Protein AF-A0A918FNN2-F1 (afdb_monomer_lite)

pLDDT: mean 87.1, std 14.5, range [42.66, 97.19]

Foldseek 3Di:
DPQDWAKKWKAWDPVFPADIDIFTCPPVVVRFVVVLVRRLVRVQVVCVVVVRNQLSPWTKDADRRQQKIWTKDDDVVVRDIDTDTIMGIDGDDDDDPPPPDDD

Radius of gyration: 15.9 Å; chains: 1; bounding box: 36×32×59 Å

Structure (mmCIF, N/CA/C/O backbone):
data_AF-A0A918FNN2-F1
#
_entry.id   AF-A0A918FNN2-F1
#
loop_
_atom_site.group_PDB
_atom_site.id
_atom_site.type_symbol
_atom_site.label_atom_id
_atom_site.label_alt_id
_atom_site.label_comp_id
_atom_site.label_asym_id
_atom_site.label_entity_id
_atom_site.label_seq_id
_atom_site.pdbx_PDB_ins_code
_atom_site.Cartn_x
_atom_site.Cartn_y
_atom_site.Cartn_z
_atom_site.occupancy
_atom_site.B_iso_or_equiv
_atom_site.auth_seq_id
_atom_site.auth_comp_id
_atom_site.auth_asym_id
_atom_site.auth_atom_id
_atom_site.pdbx_PDB_model_num
ATOM 1 N N . MET A 1 1 ? -18.353 -14.579 9.737 1.00 45.41 1 MET A N 1
ATOM 2 C CA . MET A 1 1 ? -17.416 -13.472 10.021 1.00 45.41 1 MET A CA 1
ATOM 3 C C . MET A 1 1 ? -17.733 -12.317 9.092 1.00 45.41 1 MET A C 1
ATOM 5 O O . MET A 1 1 ? -17.527 -12.429 7.883 1.00 45.41 1 MET A O 1
ATOM 9 N N . THR A 1 2 ? -18.345 -11.282 9.660 1.00 46.72 2 THR A N 1
ATOM 10 C CA . THR A 1 2 ? -18.631 -9.979 9.044 1.00 46.72 2 THR A CA 1
ATOM 11 C C . THR A 1 2 ? -17.304 -9.313 8.665 1.00 46.72 2 THR A C 1
ATOM 13 O O . THR A 1 2 ? -16.359 -9.441 9.446 1.00 46.72 2 THR A O 1
ATOM 16 N N . PRO A 1 3 ? -17.179 -8.658 7.496 1.00 53.53 3 PRO A N 1
ATOM 17 C CA . PRO A 1 3 ? -15.987 -7.867 7.200 1.00 53.53 3 PRO A CA 1
ATOM 18 C C . PRO A 1 3 ? -15.802 -6.827 8.309 1.00 53.53 3 PRO A C 1
ATOM 20 O O . PRO A 1 3 ? -16.744 -6.104 8.630 1.00 53.53 3 PRO A O 1
ATOM 23 N N . GLN A 1 4 ? -14.623 -6.800 8.937 1.00 66.94 4 GLN A N 1
ATOM 24 C CA . GLN A 1 4 ? -14.292 -5.725 9.864 1.00 66.94 4 GLN A CA 1
ATOM 25 C C . GLN A 1 4 ? -14.120 -4.456 9.028 1.00 66.94 4 GLN A C 1
ATOM 27 O O . GLN A 1 4 ? -13.241 -4.384 8.178 1.00 66.94 4 GLN A O 1
ATOM 32 N N . THR A 1 5 ? -15.018 -3.494 9.203 1.00 79.06 5 THR A N 1
ATOM 33 C CA . THR A 1 5 ? -14.898 -2.145 8.644 1.00 79.06 5 THR A CA 1
ATOM 34 C C . THR A 1 5 ? -14.414 -1.220 9.750 1.00 79.06 5 THR A C 1
ATOM 36 O O . THR A 1 5 ? -14.872 -1.334 10.888 1.00 79.06 5 THR A O 1
ATOM 39 N N . GLY A 1 6 ? -13.503 -0.307 9.434 1.00 89.50 6 GLY A N 1
ATOM 40 C CA . GLY A 1 6 ? -12.975 0.647 10.401 1.00 89.50 6 GLY A CA 1
ATOM 41 C C . GLY A 1 6 ? -11.673 1.277 9.937 1.00 89.50 6 GLY A C 1
ATOM 42 O O . GLY A 1 6 ? -11.223 1.056 8.813 1.00 89.50 6 GLY A O 1
ATOM 43 N N . THR A 1 7 ? -11.060 2.051 10.822 1.00 94.19 7 THR A N 1
ATOM 44 C CA . THR A 1 7 ? -9.803 2.740 10.547 1.00 94.19 7 THR A CA 1
ATOM 45 C C . THR A 1 7 ? -8.614 1.852 10.894 1.00 94.19 7 THR A C 1
ATOM 47 O O . THR A 1 7 ? -8.565 1.258 11.968 1.00 94.19 7 THR A O 1
ATOM 50 N N . TYR A 1 8 ? -7.630 1.783 10.001 1.00 95.56 8 TYR A N 1
ATOM 51 C CA . TYR A 1 8 ? -6.419 0.984 10.176 1.00 95.56 8 TYR A CA 1
ATOM 52 C C . TYR A 1 8 ? -5.181 1.835 9.930 1.00 95.56 8 TYR A C 1
ATOM 54 O O . TYR A 1 8 ? -5.117 2.604 8.971 1.00 95.56 8 TYR A O 1
ATOM 62 N N . ARG A 1 9 ? -4.173 1.661 10.783 1.00 96.06 9 ARG A N 1
ATOM 63 C CA . ARG A 1 9 ? -2.806 2.107 10.528 1.00 96.06 9 ARG A CA 1
ATOM 64 C C . ARG A 1 9 ? -2.105 1.054 9.679 1.00 96.06 9 ARG A C 1
ATOM 66 O O . ARG A 1 9 ? -2.093 -0.124 10.032 1.00 96.06 9 ARG A O 1
ATOM 73 N N . ILE A 1 10 ? -1.509 1.496 8.584 1.00 97.12 10 ILE A N 1
ATOM 74 C CA . ILE A 1 10 ? -0.817 0.664 7.609 1.00 97.12 10 ILE A CA 1
ATOM 75 C C . ILE A 1 10 ? 0.671 0.940 7.722 1.00 97.12 10 ILE A C 1
ATOM 77 O O . ILE A 1 10 ? 1.115 2.075 7.553 1.00 97.12 10 ILE A O 1
ATOM 81 N N . GLU A 1 11 ? 1.433 -0.105 8.005 1.00 97.00 11 GLU A N 1
ATOM 82 C CA . GLU A 1 11 ? 2.879 -0.044 8.177 1.00 97.00 11 GLU A CA 1
ATOM 83 C C . GLU A 1 11 ? 3.538 -0.889 7.094 1.00 97.00 11 GLU A C 1
ATOM 85 O O . GLU A 1 11 ? 3.348 -2.104 7.037 1.00 97.00 11 GLU A O 1
ATOM 90 N N . PHE A 1 12 ? 4.290 -0.239 6.210 1.00 95.81 12 PHE A N 1
ATOM 91 C CA . PHE A 1 12 ? 4.966 -0.894 5.095 1.00 95.81 12 PHE A CA 1
ATOM 92 C C . PHE A 1 12 ? 6.265 -1.554 5.567 1.00 95.81 12 PHE A C 1
ATOM 94 O O . PHE A 1 12 ? 6.867 -1.137 6.556 1.00 95.81 12 PHE A O 1
ATOM 101 N N . GLY A 1 13 ? 6.669 -2.629 4.888 1.00 84.69 13 GLY A N 1
ATOM 102 C CA . GLY A 1 13 ? 7.747 -3.505 5.337 1.00 84.69 13 GLY A CA 1
ATOM 103 C C . GLY A 1 13 ? 9.061 -2.766 5.628 1.00 84.69 13 GLY A C 1
ATOM 104 O O . GLY A 1 13 ? 9.348 -1.743 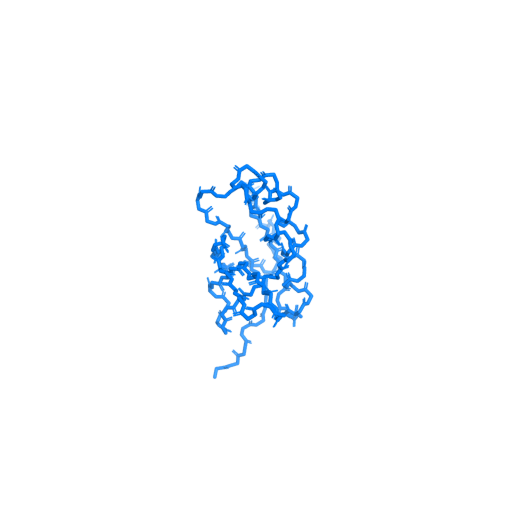5.010 1.00 84.69 13 GLY A O 1
ATOM 105 N N . PRO A 1 14 ? 9.913 -3.319 6.509 1.00 80.94 14 PRO A N 1
ATOM 106 C CA . PRO A 1 14 ? 11.035 -2.599 7.125 1.00 80.94 14 PRO A CA 1
ATOM 107 C C . PRO A 1 14 ? 12.118 -2.127 6.142 1.00 80.94 14 PRO A C 1
ATOM 109 O O . PRO A 1 14 ? 12.939 -1.288 6.493 1.00 80.94 14 PRO A O 1
ATOM 112 N N . ALA A 1 15 ? 12.137 -2.671 4.923 1.00 84.00 15 ALA A N 1
ATOM 113 C CA . ALA A 1 15 ? 13.083 -2.307 3.871 1.00 84.00 15 ALA A CA 1
ATOM 114 C C . ALA A 1 15 ? 12.563 -1.213 2.915 1.00 84.00 15 ALA A C 1
ATOM 116 O O . ALA A 1 15 ? 13.288 -0.816 2.002 1.00 84.00 15 ALA A O 1
ATOM 117 N N . TRP A 1 16 ? 11.317 -0.752 3.075 1.00 86.50 16 TRP A N 1
ATOM 118 C CA . TRP A 1 16 ? 10.671 0.191 2.160 1.00 86.50 16 TRP A CA 1
ATOM 119 C C . TRP A 1 16 ? 10.599 1.596 2.773 1.00 86.50 16 TRP A C 1
ATOM 121 O O . TRP A 1 16 ? 10.286 1.727 3.954 1.00 86.50 16 TRP A O 1
ATOM 131 N N . PRO A 1 17 ? 10.833 2.665 1.992 1.00 88.38 17 PRO A N 1
ATOM 132 C CA . PRO A 1 17 ? 10.917 4.035 2.510 1.00 88.38 17 PRO A CA 1
ATOM 133 C C . PRO A 1 17 ? 9.546 4.697 2.742 1.00 88.38 17 PRO A C 1
ATOM 135 O O . PRO A 1 17 ? 9.458 5.920 2.810 1.00 88.38 17 PRO A O 1
ATOM 138 N N . VAL A 1 18 ? 8.461 3.923 2.801 1.00 94.25 18 VAL A N 1
ATOM 139 C CA . VAL A 1 18 ? 7.096 4.460 2.806 1.00 94.25 18 VAL A CA 1
ATOM 140 C C . VAL A 1 18 ? 6.666 4.794 4.238 1.00 94.25 18 VAL A C 1
ATOM 142 O O . VAL A 1 18 ? 6.628 3.891 5.079 1.00 94.25 18 VAL A O 1
ATOM 145 N N . PRO A 1 19 ? 6.289 6.048 4.539 1.00 94.88 19 PRO A N 1
ATOM 146 C CA . PRO A 1 19 ? 5.743 6.398 5.844 1.00 94.88 19 PRO A CA 1
ATOM 147 C C . PRO A 1 19 ? 4.417 5.671 6.111 1.00 94.88 19 PRO A C 1
ATOM 149 O O . PRO A 1 19 ? 3.626 5.502 5.177 1.00 94.88 19 PRO A O 1
ATOM 152 N N . PRO A 1 20 ? 4.119 5.290 7.366 1.00 96.44 20 PRO A N 1
ATOM 153 C CA . PRO A 1 20 ? 2.813 4.748 7.716 1.00 96.44 20 PRO A CA 1
ATOM 154 C C . PRO A 1 20 ? 1.671 5.710 7.369 1.00 96.44 20 PRO A C 1
ATOM 156 O O . PRO A 1 20 ? 1.826 6.927 7.476 1.00 96.44 20 PRO A O 1
ATOM 159 N N . ILE A 1 21 ? 0.511 5.163 7.010 1.00 96.94 21 ILE A N 1
ATOM 160 C CA . ILE A 1 21 ? -0.721 5.924 6.751 1.00 96.94 21 ILE A CA 1
ATOM 161 C C . ILE A 1 21 ? -1.883 5.318 7.532 1.00 96.94 21 ILE A C 1
ATOM 163 O O . ILE A 1 21 ? -1.930 4.111 7.751 1.00 96.94 21 ILE A O 1
ATOM 167 N N . THR A 1 22 ? -2.829 6.156 7.941 1.00 96.38 22 THR A N 1
ATOM 168 C CA . THR A 1 22 ? -4.087 5.724 8.551 1.00 96.38 22 THR A CA 1
ATOM 169 C C . THR A 1 22 ? -5.218 5.874 7.536 1.00 96.38 22 THR A C 1
ATOM 171 O O . THR A 1 22 ? -5.386 6.955 6.975 1.00 96.38 22 THR A O 1
ATOM 174 N N . VAL A 1 23 ? -5.979 4.805 7.287 1.00 95.06 23 VAL A N 1
ATOM 175 C CA . VAL A 1 23 ? -7.033 4.759 6.256 1.00 95.06 23 VAL A CA 1
ATOM 176 C C . VAL A 1 23 ? -8.296 4.101 6.808 1.00 95.06 23 VAL A C 1
ATOM 178 O O . VAL A 1 23 ? -8.213 3.125 7.552 1.00 95.06 23 VAL A O 1
ATOM 181 N N . ASP A 1 24 ? -9.459 4.637 6.444 1.00 94.00 24 ASP A N 1
ATOM 182 C CA . ASP A 1 24 ? -10.768 4.035 6.714 1.00 94.00 24 ASP A CA 1
ATOM 183 C C . ASP A 1 24 ? -11.109 2.994 5.635 1.00 94.00 24 ASP A C 1
ATOM 185 O O . ASP A 1 24 ? -11.145 3.310 4.447 1.00 94.00 24 ASP A O 1
ATOM 189 N N . PHE A 1 25 ? -11.361 1.754 6.056 1.00 93.12 25 PHE A N 1
ATOM 190 C CA . PHE A 1 25 ? -11.718 0.619 5.201 1.00 93.12 25 PHE A CA 1
ATOM 191 C C . PHE A 1 25 ? -13.233 0.387 5.073 1.00 93.12 25 PHE A C 1
ATOM 193 O O . PHE A 1 25 ? -13.657 -0.684 4.634 1.00 93.12 25 PHE A O 1
ATOM 200 N N . THR A 1 26 ? -14.066 1.369 5.428 1.00 92.00 26 THR A N 1
ATOM 201 C CA . THR A 1 26 ? -15.518 1.322 5.180 1.00 92.00 26 THR A CA 1
ATOM 202 C C . THR A 1 26 ? -15.832 1.178 3.684 1.00 92.00 26 THR A C 1
ATOM 204 O O . THR A 1 26 ? -16.677 0.362 3.316 1.00 92.00 26 THR A O 1
ATOM 207 N N . ASP A 1 27 ? -15.093 1.878 2.813 1.00 92.25 27 ASP A N 1
ATOM 208 C CA . ASP A 1 27 ? -15.002 1.571 1.380 1.00 92.25 27 ASP A CA 1
ATOM 209 C C . ASP A 1 27 ? -13.611 1.014 1.073 1.00 92.25 27 ASP A C 1
ATOM 211 O O . ASP A 1 27 ? -12.622 1.739 0.961 1.00 92.25 27 ASP A O 1
ATOM 215 N N . ARG A 1 28 ? -13.541 -0.306 0.901 1.00 91.88 28 ARG A N 1
ATOM 216 C CA . ARG A 1 28 ? -12.284 -1.011 0.647 1.00 91.88 28 ARG A CA 1
ATOM 217 C C . ARG A 1 28 ? -11.618 -0.606 -0.667 1.00 91.88 28 ARG A C 1
ATOM 219 O O . ARG A 1 28 ? -10.397 -0.529 -0.728 1.00 91.88 28 ARG A O 1
ATOM 226 N N . THR A 1 29 ? -12.400 -0.336 -1.711 1.00 92.75 29 THR A N 1
ATOM 227 C CA . THR A 1 29 ? -11.837 0.037 -3.017 1.00 92.75 29 THR A CA 1
ATOM 228 C C . THR A 1 29 ? -11.231 1.432 -2.947 1.00 92.75 29 THR A C 1
ATOM 230 O O . THR A 1 29 ? -10.147 1.673 -3.483 1.00 92.75 29 THR A O 1
ATOM 233 N N . GLN A 1 30 ? -11.915 2.357 -2.273 1.00 94.44 30 GLN A N 1
ATOM 234 C CA . GLN A 1 30 ? -11.379 3.687 -2.018 1.00 94.44 30 GLN A CA 1
ATOM 235 C C . GLN A 1 30 ? -10.135 3.622 -1.125 1.00 94.44 30 GLN A C 1
ATOM 237 O O . GLN A 1 30 ? -9.133 4.260 -1.451 1.00 94.44 30 GLN A O 1
ATOM 242 N N . ALA A 1 31 ? -10.163 2.807 -0.067 1.00 95.62 31 ALA A N 1
ATOM 243 C CA . ALA A 1 31 ? -9.028 2.595 0.822 1.00 95.62 31 ALA A CA 1
ATOM 244 C C . ALA A 1 31 ? -7.795 2.100 0.054 1.00 95.62 31 ALA A C 1
ATOM 246 O O . ALA A 1 31 ? -6.757 2.758 0.083 1.00 95.62 31 ALA A O 1
ATOM 247 N N . ASP A 1 32 ? -7.913 1.017 -0.720 1.00 95.62 32 ASP A N 1
ATOM 248 C CA . ASP A 1 32 ? -6.797 0.450 -1.490 1.00 95.62 32 ASP A CA 1
ATOM 249 C C . ASP A 1 32 ? -6.194 1.479 -2.475 1.00 95.62 32 ASP A C 1
ATOM 251 O O . ASP A 1 32 ? -4.969 1.577 -2.633 1.00 95.62 32 ASP A O 1
ATOM 255 N N . ARG A 1 33 ? -7.035 2.326 -3.091 1.00 95.62 33 ARG A N 1
ATOM 256 C CA . ARG A 1 33 ? -6.584 3.440 -3.948 1.00 95.62 33 ARG A CA 1
ATOM 257 C C . ARG A 1 33 ? -5.838 4.517 -3.165 1.00 95.62 33 ARG A C 1
ATOM 259 O O . ARG A 1 33 ? -4.805 4.986 -3.639 1.00 95.62 33 ARG A O 1
ATOM 266 N N . MET A 1 34 ? -6.326 4.900 -1.985 1.00 97.19 34 MET A N 1
ATOM 267 C CA . MET A 1 34 ? -5.659 5.880 -1.119 1.00 97.19 34 MET A CA 1
ATOM 268 C C . MET A 1 34 ? -4.282 5.387 -0.674 1.00 97.19 34 MET A C 1
ATOM 270 O O . MET A 1 34 ? -3.309 6.137 -0.748 1.00 97.19 34 MET A O 1
ATOM 274 N N . VAL A 1 35 ? -4.179 4.115 -0.282 1.00 97.19 35 VAL A N 1
ATOM 275 C CA . VAL A 1 35 ? -2.902 3.487 0.087 1.00 97.19 35 VAL A CA 1
ATOM 276 C C . VAL A 1 35 ? -1.926 3.509 -1.082 1.00 97.19 35 VAL A C 1
ATOM 278 O O . VAL A 1 35 ? -0.760 3.866 -0.912 1.00 97.19 35 VAL A O 1
ATOM 281 N N . THR A 1 36 ? -2.409 3.178 -2.280 1.00 96.75 36 THR A N 1
ATOM 282 C CA . THR A 1 36 ? -1.590 3.189 -3.496 1.00 96.75 36 THR A CA 1
ATOM 283 C C . THR A 1 36 ? -1.090 4.595 -3.819 1.00 96.75 36 THR A C 1
ATOM 285 O O . THR A 1 36 ? 0.111 4.794 -3.998 1.00 96.75 36 THR A O 1
ATOM 288 N N . ALA A 1 37 ? -1.980 5.590 -3.824 1.00 96.31 37 ALA A N 1
ATOM 289 C CA . ALA A 1 37 ? -1.621 6.982 -4.084 1.00 96.31 37 ALA A CA 1
ATOM 290 C C . ALA A 1 37 ? -0.600 7.527 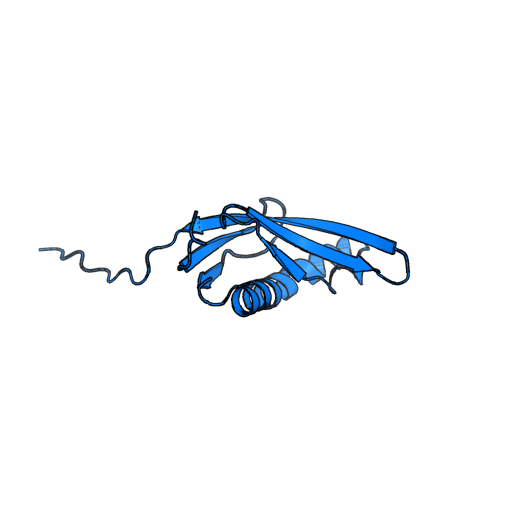-3.071 1.00 96.31 37 ALA A C 1
ATOM 292 O O . ALA A 1 37 ? 0.305 8.266 -3.453 1.00 96.31 37 ALA A O 1
ATOM 293 N N . HIS A 1 38 ? -0.716 7.128 -1.801 1.00 96.56 38 HIS A N 1
ATOM 294 C CA . HIS A 1 38 ? 0.229 7.494 -0.746 1.00 96.56 38 HIS A CA 1
ATOM 295 C C . HIS A 1 38 ? 1.599 6.839 -0.927 1.00 96.56 38 HIS A C 1
ATOM 297 O O . HIS A 1 38 ? 2.621 7.508 -0.817 1.00 96.56 38 HIS A O 1
ATOM 303 N N . ALA A 1 39 ? 1.644 5.535 -1.199 1.00 95.50 39 ALA A N 1
ATOM 304 C CA . ALA A 1 39 ? 2.901 4.794 -1.218 1.00 95.50 39 ALA A CA 1
ATOM 305 C C . ALA A 1 39 ? 3.725 5.027 -2.492 1.00 95.50 39 ALA A C 1
ATOM 307 O O . ALA A 1 39 ? 4.958 5.035 -2.441 1.00 95.50 39 ALA A O 1
ATOM 308 N N . MET A 1 40 ? 3.068 5.215 -3.640 1.00 94.25 40 MET A N 1
ATOM 309 C CA . MET A 1 40 ? 3.746 5.226 -4.936 1.00 94.25 40 MET A CA 1
ATOM 310 C C . MET A 1 40 ? 4.823 6.308 -5.120 1.00 94.25 40 MET A C 1
ATOM 312 O O . MET A 1 40 ? 5.861 5.978 -5.700 1.00 94.25 40 MET A O 1
ATOM 316 N N . PRO A 1 41 ? 4.671 7.551 -4.624 1.00 93.31 41 PRO A N 1
ATOM 317 C CA . PRO A 1 41 ? 5.740 8.548 -4.679 1.00 93.31 41 PRO A CA 1
ATOM 318 C C . PRO A 1 41 ? 7.047 8.083 -4.020 1.00 93.31 41 PRO A C 1
ATOM 320 O O . PRO A 1 41 ? 8.123 8.383 -4.525 1.00 93.31 41 PRO A O 1
ATOM 323 N N . TYR A 1 42 ? 6.961 7.306 -2.936 1.00 93.50 42 TYR A N 1
ATOM 324 C CA . TYR A 1 42 ? 8.123 6.772 -2.215 1.00 93.50 42 TYR A CA 1
ATOM 325 C C . TYR A 1 42 ? 8.680 5.505 -2.870 1.00 93.50 42 TYR A C 1
ATOM 327 O O . TYR A 1 42 ? 9.892 5.298 -2.928 1.00 93.50 42 TYR A O 1
ATOM 335 N N . LEU A 1 43 ? 7.792 4.634 -3.360 1.00 92.62 43 LEU A N 1
ATOM 336 C CA . LEU A 1 43 ? 8.185 3.362 -3.962 1.00 92.62 43 LEU A CA 1
ATOM 337 C C . LEU A 1 43 ? 8.799 3.536 -5.348 1.00 92.62 43 LEU A C 1
ATOM 339 O O . LEU A 1 43 ? 9.692 2.769 -5.693 1.00 92.62 43 LEU A O 1
ATOM 343 N N . ARG A 1 44 ? 8.370 4.535 -6.129 1.00 91.94 44 ARG A N 1
ATOM 344 C CA . ARG A 1 44 ? 8.826 4.729 -7.513 1.00 91.94 44 ARG A CA 1
ATOM 345 C C . ARG A 1 44 ? 10.345 4.826 -7.618 1.00 91.94 44 ARG A C 1
ATOM 347 O O . ARG A 1 44 ? 10.940 4.039 -8.344 1.00 91.94 44 ARG A O 1
ATOM 354 N N . THR A 1 45 ? 10.969 5.707 -6.837 1.00 88.75 45 THR A N 1
ATOM 355 C CA . THR A 1 45 ? 12.433 5.848 -6.822 1.00 88.75 45 THR A CA 1
ATOM 356 C C . THR A 1 45 ? 13.108 4.526 -6.468 1.00 88.75 45 THR A C 1
ATOM 358 O O . THR A 1 45 ? 14.059 4.116 -7.129 1.00 88.75 45 THR A O 1
ATOM 361 N N . LYS A 1 46 ? 12.575 3.794 -5.481 1.00 89.88 46 LYS A N 1
ATOM 362 C CA . LYS A 1 46 ? 13.160 2.511 -5.087 1.00 89.88 46 LYS A CA 1
ATOM 363 C C . LYS A 1 46 ? 13.023 1.438 -6.170 1.00 89.88 46 LYS A C 1
ATOM 365 O O . LYS A 1 46 ? 13.929 0.634 -6.359 1.00 89.88 46 LYS A O 1
ATOM 370 N N . LEU A 1 47 ? 11.895 1.408 -6.871 1.00 92.00 47 LEU A N 1
ATOM 371 C CA . LEU A 1 47 ? 11.646 0.481 -7.974 1.00 92.00 47 LEU A CA 1
ATOM 372 C C . LEU A 1 47 ? 12.537 0.788 -9.184 1.00 92.00 47 LEU A C 1
ATOM 374 O O . LEU A 1 47 ? 13.047 -0.139 -9.811 1.00 92.00 47 LEU A O 1
ATOM 378 N N . GLU A 1 48 ? 12.782 2.066 -9.472 1.00 92.69 48 GLU A N 1
ATOM 379 C CA . GLU A 1 48 ? 13.731 2.506 -10.501 1.00 92.69 48 GLU A CA 1
ATOM 380 C C . GLU A 1 48 ? 15.167 2.075 -10.166 1.00 92.69 48 GLU A C 1
ATOM 382 O O . GLU A 1 48 ? 15.828 1.474 -11.012 1.00 92.69 48 GLU A O 1
ATOM 387 N N . GLU A 1 49 ? 15.624 2.273 -8.923 1.00 91.50 49 GLU A N 1
ATOM 388 C CA . GLU A 1 49 ? 16.935 1.789 -8.448 1.00 91.50 49 GLU A CA 1
ATOM 389 C C . GLU A 1 49 ? 17.100 0.271 -8.607 1.00 91.50 49 GLU A C 1
ATOM 391 O O . GLU A 1 49 ? 18.191 -0.220 -8.895 1.00 91.50 49 GLU A O 1
ATOM 396 N N . LEU A 1 50 ? 16.016 -0.485 -8.413 1.00 89.94 50 LEU A N 1
ATOM 397 C CA . LEU A 1 50 ? 15.995 -1.941 -8.563 1.00 89.94 50 LEU A CA 1
ATOM 398 C C . LEU A 1 50 ? 15.849 -2.396 -10.027 1.00 89.94 50 LEU A C 1
ATOM 400 O O . LEU A 1 50 ? 15.805 -3.602 -10.287 1.00 89.94 50 LEU A O 1
ATOM 404 N N . GLY A 1 51 ? 15.758 -1.466 -10.984 1.00 93.12 51 GLY A N 1
ATOM 405 C CA . GLY A 1 51 ? 15.546 -1.768 -12.399 1.00 93.12 51 GLY A CA 1
ATOM 406 C C . GLY A 1 51 ? 14.202 -2.452 -12.662 1.00 93.12 51 GLY A C 1
ATOM 407 O O . GLY A 1 51 ? 14.136 -3.376 -13.474 1.00 93.12 51 GLY A O 1
ATOM 408 N N . ARG A 1 52 ? 13.160 -2.062 -11.917 1.00 91.81 52 ARG A N 1
ATOM 409 C CA . ARG A 1 52 ? 11.776 -2.558 -12.029 1.00 91.81 52 ARG A CA 1
ATOM 410 C C . ARG A 1 52 ? 10.750 -1.411 -12.103 1.00 91.81 52 ARG A C 1
ATOM 412 O O . ARG A 1 52 ? 9.781 -1.422 -11.339 1.00 91.81 52 ARG A O 1
ATOM 419 N N . PRO A 1 53 ? 10.940 -0.389 -12.960 1.00 91.25 53 PRO A N 1
ATOM 420 C CA . PRO A 1 53 ? 10.016 0.746 -13.046 1.00 91.25 53 PRO A CA 1
ATOM 421 C C . PRO A 1 53 ? 8.585 0.332 -13.427 1.00 91.25 53 PRO A C 1
ATOM 423 O O . PRO A 1 53 ? 7.631 1.009 -13.056 1.00 91.25 53 PRO A O 1
ATOM 426 N N . GLU A 1 54 ? 8.414 -0.796 -14.119 1.00 87.62 54 GLU A N 1
ATOM 427 C CA . GLU A 1 54 ? 7.116 -1.343 -14.513 1.00 87.62 54 GLU A CA 1
ATOM 428 C C . GLU A 1 54 ? 6.222 -1.695 -13.317 1.00 87.62 54 GLU A C 1
ATOM 430 O O . GLU A 1 54 ? 5.001 -1.592 -13.416 1.00 87.62 54 GLU A O 1
ATOM 435 N N . PHE A 1 55 ? 6.804 -2.020 -12.157 1.00 89.81 55 PHE A N 1
ATOM 436 C CA . PHE A 1 55 ? 6.039 -2.305 -10.939 1.00 89.81 55 PHE A CA 1
ATOM 437 C C . PHE A 1 55 ? 5.361 -1.060 -10.357 1.00 89.81 55 PHE A C 1
ATOM 439 O O . PHE A 1 55 ? 4.575 -1.181 -9.421 1.00 89.81 55 PHE A O 1
ATOM 446 N N . ALA A 1 56 ? 5.625 0.131 -10.904 1.00 86.25 56 ALA A N 1
ATOM 447 C CA . ALA A 1 56 ? 4.923 1.343 -10.512 1.00 86.25 56 ALA A CA 1
ATOM 448 C C . ALA A 1 56 ? 3.449 1.371 -10.961 1.00 86.25 56 ALA A C 1
ATOM 450 O O . ALA A 1 56 ? 2.676 2.136 -10.387 1.00 86.25 56 ALA A O 1
ATOM 451 N N . ASP A 1 57 ? 3.054 0.541 -11.933 1.00 88.38 57 ASP A N 1
ATOM 452 C CA . ASP A 1 57 ? 1.654 0.346 -12.335 1.00 88.38 57 ASP A CA 1
ATOM 453 C C . ASP A 1 57 ? 1.034 -0.841 -11.577 1.00 88.38 57 ASP A C 1
ATOM 455 O O . ASP A 1 57 ? 0.815 -1.930 -12.108 1.00 88.38 57 ASP A O 1
ATOM 459 N N . CYS A 1 58 ? 0.865 -0.668 -10.267 1.00 93.00 58 CYS A N 1
ATOM 460 C CA . CYS A 1 58 ? 0.405 -1.706 -9.348 1.00 93.00 58 CYS A CA 1
ATOM 461 C C . CYS A 1 58 ? -0.825 -1.257 -8.553 1.00 93.00 58 CYS A C 1
ATOM 463 O O . CYS A 1 58 ? -1.204 -0.086 -8.548 1.00 93.00 58 CYS A O 1
ATOM 465 N N . PHE A 1 59 ? -1.439 -2.200 -7.841 1.00 94.44 59 PHE A N 1
ATOM 466 C CA . PHE A 1 59 ? -2.513 -1.920 -6.892 1.00 94.44 59 PHE A CA 1
ATOM 467 C C . PHE A 1 59 ? -2.198 -2.514 -5.524 1.00 94.44 59 PHE A C 1
ATOM 469 O O . PHE A 1 59 ? -1.543 -3.553 -5.407 1.00 94.44 59 PHE A O 1
ATOM 476 N N . PHE A 1 60 ? -2.682 -1.855 -4.477 1.00 96.94 60 PHE A N 1
ATOM 477 C CA . PHE A 1 60 ? -2.660 -2.410 -3.135 1.00 96.94 60 PHE A CA 1
ATOM 478 C C . PHE A 1 60 ? -3.757 -3.464 -2.975 1.00 96.94 60 PHE A C 1
ATOM 480 O O . PHE A 1 60 ? -4.889 -3.276 -3.416 1.00 96.94 60 PHE A O 1
ATOM 487 N N . HIS A 1 61 ? -3.413 -4.583 -2.350 1.00 94.38 61 HIS A N 1
ATOM 488 C CA . HIS A 1 61 ? -4.329 -5.674 -2.059 1.00 94.38 61 HIS A CA 1
ATOM 489 C C . HIS A 1 61 ? -4.174 -6.114 -0.609 1.00 94.38 61 HIS A C 1
ATOM 491 O O . HIS A 1 61 ? -3.059 -6.267 -0.115 1.00 94.38 61 HIS A O 1
ATOM 497 N N . THR A 1 62 ? -5.300 -6.373 0.042 1.00 95.56 62 THR A N 1
ATOM 498 C CA . THR A 1 62 ? -5.398 -6.783 1.447 1.00 95.56 62 THR A CA 1
ATOM 499 C C . THR A 1 62 ? -6.016 -8.171 1.587 1.00 95.56 62 THR A C 1
ATOM 501 O O . THR A 1 62 ? -6.743 -8.630 0.706 1.00 95.56 62 THR A O 1
ATOM 504 N N . ASP A 1 63 ? -5.777 -8.840 2.712 1.00 93.19 63 ASP A N 1
ATOM 505 C CA . ASP A 1 63 ? -6.488 -10.067 3.076 1.00 93.19 63 ASP A CA 1
ATOM 506 C C . ASP A 1 63 ? -7.931 -9.789 3.531 1.00 93.19 63 ASP A C 1
ATOM 508 O O . ASP A 1 63 ? -8.376 -8.648 3.670 1.00 93.19 63 ASP A O 1
ATOM 512 N N . ARG A 1 64 ? -8.724 -10.845 3.730 1.00 89.56 64 ARG A N 1
ATOM 513 C CA . ARG A 1 64 ? -10.125 -10.692 4.148 1.00 89.56 64 ARG A CA 1
ATOM 514 C C . ARG A 1 64 ? -10.254 -10.029 5.524 1.00 89.56 64 ARG A C 1
ATOM 516 O O . ARG A 1 64 ? -11.207 -9.279 5.720 1.00 89.56 64 ARG A O 1
ATOM 523 N N . ASP A 1 65 ? -9.315 -10.305 6.422 1.00 91.31 65 ASP A N 1
ATOM 524 C CA . ASP A 1 65 ? -9.382 -9.913 7.829 1.00 91.31 65 ASP A CA 1
ATOM 525 C C . ASP A 1 65 ? -8.711 -8.558 8.119 1.00 91.31 65 ASP A C 1
ATOM 527 O O . ASP A 1 65 ? -8.686 -8.129 9.270 1.00 91.31 65 ASP A O 1
ATOM 531 N N . LEU A 1 66 ? -8.208 -7.869 7.083 1.00 92.88 66 LEU A N 1
ATOM 532 C CA . LEU A 1 66 ? -7.500 -6.587 7.180 1.00 92.88 66 LEU A CA 1
ATOM 533 C C . LEU A 1 66 ? -6.338 -6.634 8.182 1.00 92.88 66 LEU A C 1
ATOM 535 O O . LEU A 1 66 ? -6.154 -5.732 8.997 1.00 92.88 66 LEU A O 1
ATOM 539 N N . THR A 1 67 ? -5.548 -7.703 8.114 1.00 94.31 67 THR A N 1
ATOM 540 C CA . THR A 1 67 ? -4.345 -7.888 8.939 1.00 94.31 67 THR A CA 1
ATOM 541 C C . THR A 1 67 ? -3.069 -7.657 8.139 1.00 94.31 67 THR A C 1
ATOM 543 O O . THR A 1 67 ? -2.058 -7.190 8.678 1.00 94.31 67 THR A O 1
ATOM 546 N N . VAL A 1 68 ? -3.115 -7.944 6.836 1.00 95.12 68 VAL A N 1
ATOM 547 C CA . VAL A 1 68 ? -1.973 -7.833 5.929 1.00 95.12 68 VAL A CA 1
ATOM 548 C C . VAL A 1 68 ? -2.383 -7.232 4.593 1.00 95.12 68 VAL A C 1
ATOM 550 O O . VAL A 1 68 ? -3.499 -7.413 4.106 1.00 95.12 68 VAL A O 1
ATOM 553 N N . GLY A 1 69 ? -1.444 -6.524 3.980 1.00 95.94 69 GLY A N 1
ATOM 554 C CA . GLY A 1 69 ? -1.572 -6.010 2.628 1.00 95.94 69 GLY A CA 1
ATOM 555 C C . GLY A 1 69 ? -0.261 -6.106 1.867 1.00 95.94 69 GLY A C 1
ATOM 556 O O . GLY A 1 69 ? 0.787 -6.401 2.436 1.00 95.94 69 GLY A O 1
ATOM 557 N N . GLN A 1 70 ? -0.319 -5.910 0.561 1.00 96.12 70 GLN A N 1
ATOM 558 C CA . GLN A 1 70 ? 0.842 -5.939 -0.323 1.00 96.12 70 GLN A CA 1
ATOM 559 C C . GLN A 1 70 ? 0.518 -5.240 -1.640 1.00 96.12 70 GLN A C 1
ATOM 561 O O . GLN A 1 70 ? -0.644 -5.168 -2.041 1.00 96.12 70 GLN A O 1
ATOM 566 N N . PHE A 1 71 ? 1.548 -4.786 -2.345 1.00 96.31 71 PHE A N 1
ATOM 567 C CA . PHE A 1 71 ? 1.405 -4.292 -3.708 1.00 96.31 71 PHE A CA 1
ATOM 568 C C . PHE A 1 71 ? 1.490 -5.436 -4.709 1.00 96.31 71 PHE A C 1
ATOM 570 O O . PHE A 1 71 ? 2.354 -6.312 -4.611 1.00 96.31 71 PHE A O 1
ATOM 577 N N . MET A 1 72 ? 0.573 -5.422 -5.672 1.00 95.69 72 MET A N 1
ATOM 578 C CA . MET A 1 72 ? 0.485 -6.391 -6.752 1.00 95.69 72 MET A CA 1
ATOM 579 C C . MET A 1 72 ? 0.612 -5.696 -8.100 1.00 95.69 72 MET A C 1
ATOM 581 O O . MET A 1 72 ? -0.179 -4.819 -8.437 1.00 95.69 72 MET A O 1
ATOM 585 N N . TRP A 1 73 ? 1.600 -6.124 -8.879 1.00 94.81 73 TRP A N 1
ATOM 586 C CA . TRP A 1 73 ? 1.734 -5.781 -10.290 1.00 94.81 73 TRP A CA 1
ATOM 587 C C . TRP A 1 73 ? 1.246 -6.956 -11.137 1.00 94.81 73 TRP A C 1
ATOM 589 O O . TRP A 1 73 ? 1.570 -8.108 -10.826 1.00 94.81 73 TRP A O 1
ATOM 599 N N . LEU A 1 74 ? 0.473 -6.677 -12.187 1.00 92.12 74 LEU A N 1
ATOM 600 C CA . LEU A 1 74 ? -0.065 -7.678 -13.107 1.00 92.12 74 LEU A CA 1
ATOM 601 C C . LEU A 1 74 ? 0.163 -7.236 -14.554 1.00 92.12 74 LEU A C 1
ATOM 603 O O . LEU A 1 74 ? -0.255 -6.154 -14.950 1.00 92.12 74 LEU A O 1
ATOM 607 N N . ASP A 1 75 ? 0.748 -8.121 -15.352 1.00 89.75 75 ASP A N 1
ATOM 608 C CA . ASP A 1 75 ? 0.831 -8.005 -16.806 1.00 89.75 75 ASP A CA 1
ATOM 609 C C . ASP A 1 75 ? -0.047 -9.097 -17.413 1.00 89.75 75 ASP A C 1
ATOM 611 O O . ASP A 1 75 ? 0.352 -10.258 -17.536 1.00 89.75 75 ASP A O 1
ATOM 615 N N . LEU A 1 76 ? -1.280 -8.719 -17.752 1.00 86.88 76 LEU A N 1
ATOM 616 C CA . LEU A 1 76 ? -2.282 -9.646 -18.275 1.00 86.88 76 LEU A CA 1
ATOM 617 C C . LEU A 1 76 ? -1.937 -10.140 -19.683 1.00 86.88 76 LEU A C 1
ATOM 619 O O . LEU A 1 76 ? -2.257 -11.276 -20.018 1.00 86.88 76 LEU A O 1
ATOM 623 N N . ALA A 1 77 ? -1.266 -9.317 -20.491 1.00 89.50 77 ALA A N 1
ATOM 624 C CA . ALA A 1 77 ? -0.868 -9.689 -21.845 1.00 89.50 77 ALA A CA 1
ATOM 625 C C . ALA A 1 77 ? 0.266 -10.724 -21.828 1.00 89.50 77 ALA A C 1
ATOM 627 O O . ALA A 1 77 ? 0.260 -11.669 -22.613 1.00 89.50 77 ALA A O 1
ATOM 628 N N . GLY A 1 78 ? 1.220 -10.566 -20.908 1.00 87.50 78 GLY A N 1
ATOM 629 C CA . GLY A 1 78 ? 2.318 -11.507 -20.701 1.00 87.50 78 GLY A CA 1
ATOM 630 C C . GLY A 1 78 ? 2.004 -12.665 -19.750 1.00 87.50 78 GLY A C 1
ATOM 631 O O . GLY A 1 78 ? 2.848 -13.545 -19.591 1.00 87.50 78 GLY A O 1
ATOM 632 N N . GLY A 1 79 ? 0.841 -12.673 -19.090 1.00 89.69 79 GLY A N 1
ATOM 633 C CA . GLY A 1 79 ? 0.480 -13.682 -18.086 1.00 89.69 79 GLY A CA 1
ATOM 634 C C . GLY A 1 79 ? 1.385 -13.674 -16.846 1.00 89.69 79 GLY A C 1
ATOM 635 O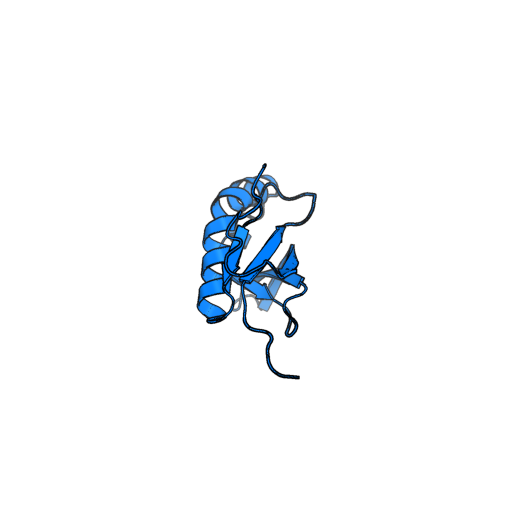 O . GLY A 1 79 ? 1.630 -14.725 -16.254 1.00 89.69 79 GLY A O 1
ATOM 636 N N . ARG A 1 80 ? 1.925 -12.509 -16.465 1.00 91.62 80 ARG A N 1
ATOM 637 C CA . ARG A 1 80 ? 2.884 -12.353 -15.358 1.00 91.62 80 ARG A CA 1
ATOM 638 C C . ARG A 1 80 ? 2.278 -11.567 -14.203 1.00 91.62 80 ARG A C 1
ATOM 640 O O . ARG A 1 80 ? 1.365 -10.765 -14.377 1.00 91.62 80 ARG A O 1
ATOM 647 N N . GLY A 1 81 ? 2.837 -11.761 -13.013 1.00 91.38 81 GLY A N 1
ATOM 648 C CA . GLY A 1 81 ? 2.501 -10.956 -11.848 1.00 91.38 81 GLY A CA 1
ATOM 649 C C . GLY A 1 81 ? 3.575 -11.019 -10.774 1.00 91.38 81 GLY A C 1
ATOM 650 O O . GLY A 1 81 ? 4.344 -11.979 -10.704 1.00 91.38 81 GLY A O 1
ATOM 651 N N . ALA A 1 82 ? 3.624 -9.988 -9.937 1.00 92.56 82 ALA A N 1
ATOM 652 C CA . ALA A 1 82 ? 4.564 -9.891 -8.830 1.00 92.56 82 ALA A CA 1
ATOM 653 C C . ALA A 1 82 ? 3.885 -9.302 -7.591 1.00 92.56 82 ALA A C 1
ATOM 655 O O . ALA A 1 82 ? 2.990 -8.463 -7.694 1.00 92.56 82 ALA A O 1
ATOM 656 N N . ARG A 1 83 ? 4.335 -9.745 -6.415 1.00 93.25 83 ARG A N 1
ATOM 657 C CA . ARG A 1 83 ? 3.966 -9.185 -5.111 1.00 93.25 83 ARG A CA 1
ATOM 658 C C . ARG A 1 83 ? 5.192 -8.536 -4.500 1.00 93.25 83 ARG A C 1
ATOM 660 O O . ARG A 1 83 ? 6.268 -9.13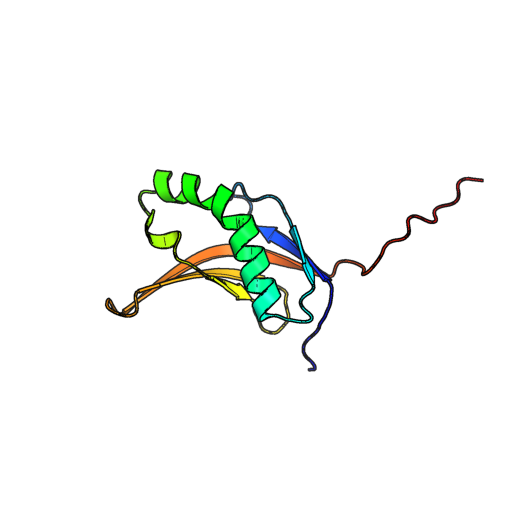1 -4.521 1.00 93.25 83 ARG A O 1
ATOM 667 N N . PHE A 1 84 ? 5.030 -7.350 -3.941 1.00 91.88 84 PHE A N 1
ATOM 668 C CA . PHE A 1 84 ? 6.112 -6.632 -3.281 1.00 91.88 84 PHE A CA 1
ATOM 669 C C . PHE A 1 84 ? 5.561 -5.689 -2.213 1.00 91.88 84 PHE A C 1
ATOM 671 O O . PHE A 1 84 ? 4.349 -5.534 -2.084 1.00 91.88 84 PHE A O 1
ATOM 678 N N . CYS A 1 85 ? 6.464 -5.085 -1.436 1.00 93.62 85 CYS A N 1
ATOM 679 C CA . CYS A 1 85 ? 6.121 -4.134 -0.379 1.00 93.62 85 CYS A CA 1
ATOM 680 C C . CYS A 1 85 ? 4.983 -4.648 0.530 1.00 93.62 85 CYS A C 1
ATOM 682 O O . CYS A 1 85 ? 3.865 -4.131 0.484 1.00 93.62 85 CYS A O 1
ATOM 684 N N . PRO A 1 86 ? 5.238 -5.711 1.324 1.00 95.81 86 PRO A N 1
ATOM 685 C CA . PRO A 1 86 ? 4.254 -6.186 2.285 1.00 95.81 86 PRO A CA 1
ATOM 686 C C . PRO A 1 86 ? 3.964 -5.086 3.305 1.00 95.81 86 PRO A C 1
ATOM 688 O O . PRO A 1 86 ? 4.853 -4.315 3.668 1.00 95.81 86 PRO A O 1
ATOM 691 N N . ALA A 1 87 ? 2.736 -5.048 3.793 1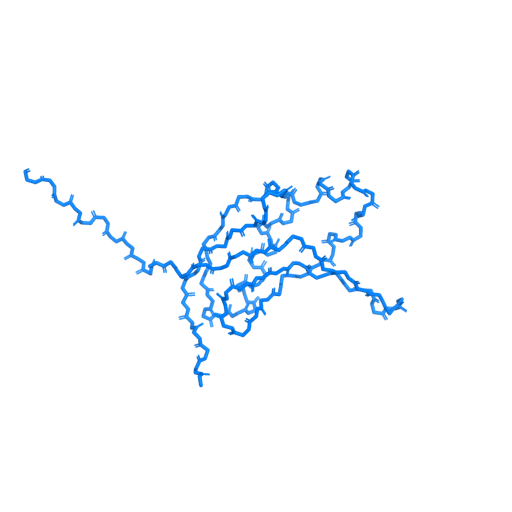.00 97.06 87 ALA A N 1
ATOM 692 C CA . ALA A 1 87 ? 2.262 -4.105 4.782 1.00 97.06 87 ALA A CA 1
ATOM 693 C C . ALA A 1 87 ? 1.499 -4.839 5.887 1.00 97.06 87 ALA A C 1
ATOM 695 O O . ALA A 1 87 ? 0.782 -5.810 5.636 1.00 97.06 87 ALA A O 1
ATOM 696 N N . ARG A 1 88 ? 1.652 -4.359 7.118 1.00 96.69 88 ARG A N 1
ATOM 697 C CA . ARG A 1 88 ? 0.855 -4.768 8.272 1.00 96.69 88 ARG A CA 1
ATOM 698 C C . ARG A 1 88 ? -0.267 -3.761 8.470 1.00 96.69 88 ARG A C 1
ATOM 700 O O . ARG A 1 88 ? -0.016 -2.558 8.430 1.00 96.69 88 ARG A O 1
ATOM 707 N N . LEU A 1 89 ? -1.477 -4.254 8.704 1.00 96.38 89 LEU A N 1
ATOM 708 C CA . LEU A 1 89 ? -2.621 -3.432 9.072 1.00 96.38 89 LEU A CA 1
ATOM 709 C C . LEU A 1 89 ? -2.917 -3.651 10.554 1.00 96.38 89 LEU A C 1
ATOM 711 O O . LEU A 1 89 ? -3.062 -4.784 11.012 1.00 96.38 89 LEU A O 1
ATOM 715 N N . THR A 1 90 ? -3.000 -2.556 11.300 1.00 95.31 90 THR A N 1
ATOM 716 C CA . THR A 1 90 ? -3.336 -2.560 12.724 1.00 95.31 90 THR A CA 1
ATOM 717 C C . THR A 1 90 ? -4.567 -1.683 12.926 1.00 95.31 90 THR A C 1
ATOM 719 O O . THR A 1 90 ? -4.533 -0.528 12.493 1.00 95.31 90 THR A O 1
ATOM 722 N N . PRO A 1 91 ? -5.645 -2.173 13.568 1.00 94.19 91 PRO A N 1
ATOM 723 C CA . PRO A 1 91 ? -6.796 -1.338 13.890 1.00 94.19 91 PRO A CA 1
ATOM 724 C C . PRO A 1 91 ? -6.361 -0.073 14.635 1.00 94.19 91 PRO A C 1
ATOM 726 O O . PRO A 1 91 ? -5.604 -0.139 15.605 1.00 94.19 91 PRO A O 1
ATOM 729 N N . ALA A 1 92 ? -6.828 1.080 14.170 1.00 89.06 92 ALA A N 1
ATOM 730 C CA . ALA A 1 92 ? -6.591 2.373 14.787 1.00 89.06 92 ALA A CA 1
ATOM 731 C C . ALA A 1 92 ? -7.915 2.902 15.362 1.00 89.06 92 ALA A C 1
ATOM 733 O O . ALA A 1 92 ? -8.962 2.749 14.728 1.00 89.06 92 ALA A O 1
ATOM 734 N N . PRO A 1 93 ? -7.904 3.521 16.554 1.00 76.62 93 PRO A N 1
ATOM 735 C CA . PRO A 1 93 ? -9.116 4.085 17.128 1.00 76.62 93 PRO A CA 1
ATOM 736 C C . PRO A 1 93 ? -9.702 5.160 16.200 1.00 76.62 93 PRO A C 1
ATOM 738 O O . PRO A 1 93 ? -8.998 6.064 15.746 1.00 76.62 93 PRO A O 1
ATOM 741 N N . VAL A 1 94 ? -11.004 5.063 15.925 1.00 62.72 94 VAL A N 1
ATOM 742 C CA . VAL A 1 94 ? -11.784 6.127 15.281 1.00 62.72 94 VAL A CA 1
ATOM 743 C C . VAL A 1 94 ? -11.964 7.260 16.288 1.00 62.72 94 VAL A C 1
ATOM 745 O O . VAL A 1 94 ? -12.740 7.130 17.226 1.00 62.72 94 VAL A O 1
ATOM 748 N N . GLY A 1 95 ? -11.219 8.352 16.113 1.00 59.19 95 GLY A N 1
ATOM 749 C CA . GLY A 1 95 ? -11.353 9.555 16.939 1.00 59.19 95 GLY A CA 1
ATOM 750 C C . GLY A 1 95 ? -10.832 9.379 18.366 1.00 59.19 95 GLY A C 1
ATOM 751 O O . GLY A 1 95 ? -11.595 9.160 19.301 1.00 59.19 95 GLY A O 1
ATOM 752 N N . GLY A 1 96 ? -9.520 9.520 18.547 1.00 42.66 96 GLY A N 1
ATOM 753 C CA . GLY A 1 96 ? -8.948 9.802 19.859 1.00 42.66 96 GLY A CA 1
ATOM 754 C C . GLY A 1 96 ? -9.022 11.299 20.127 1.00 42.66 96 GLY A C 1
ATOM 755 O O . GLY A 1 96 ? -8.118 12.036 19.750 1.00 42.66 96 GLY A O 1
ATOM 756 N N . GLU A 1 97 ? -10.108 11.746 20.748 1.00 44.78 97 GLU A N 1
ATOM 757 C CA . GLU A 1 97 ? -10.090 12.977 21.526 1.00 44.78 97 GLU A CA 1
ATOM 758 C C . GLU A 1 97 ? -9.073 12.767 22.660 1.00 44.78 97 GLU A C 1
ATOM 760 O O . GLU A 1 97 ? -9.258 11.904 23.520 1.00 44.78 97 GLU A O 1
ATOM 765 N N . ASP A 1 98 ? -7.961 13.503 22.632 1.00 48.06 98 ASP A N 1
ATOM 766 C CA . ASP A 1 98 ? -7.005 13.583 23.738 1.00 48.06 98 ASP A CA 1
ATOM 767 C C . ASP A 1 98 ? -7.651 14.356 24.905 1.00 48.06 98 ASP A C 1
ATOM 769 O O . ASP A 1 98 ? -7.281 15.479 25.237 1.00 48.06 98 ASP A O 1
ATOM 773 N N . THR A 1 99 ? -8.646 13.767 25.567 1.00 52.06 99 THR A N 1
ATOM 774 C CA . THR A 1 99 ? -9.102 14.214 26.889 1.00 52.06 99 THR A CA 1
ATOM 775 C C . THR A 1 99 ? -8.330 13.463 27.973 1.00 52.06 99 THR A C 1
ATOM 777 O O . THR A 1 99 ? -8.886 12.731 28.790 1.00 52.06 99 THR A O 1
ATOM 780 N N . ARG A 1 100 ? -7.012 13.688 28.046 1.00 50.16 100 ARG A N 1
ATOM 781 C CA . ARG A 1 100 ? -6.286 13.551 29.320 1.00 50.16 100 ARG A CA 1
ATOM 782 C C . ARG A 1 100 ? -6.014 14.920 29.922 1.00 50.16 100 ARG A C 1
ATOM 784 O O . ARG A 1 100 ? -4.955 15.515 29.789 1.00 50.16 100 ARG A O 1
ATOM 791 N N . SER A 1 101 ? -7.051 15.364 30.622 1.00 49.91 101 SER A N 1
ATOM 792 C CA . SER A 1 101 ? -7.015 16.235 31.789 1.00 49.91 101 SER A CA 1
ATOM 793 C C . SER A 1 101 ? -5.744 16.028 32.628 1.00 49.91 101 SER A C 1
ATOM 795 O O . SER A 1 101 ? -5.617 15.004 33.300 1.00 49.91 101 SER A O 1
ATOM 797 N N . SER A 1 102 ? -4.862 17.025 32.666 1.00 54.84 102 SER A N 1
ATOM 798 C CA . SER A 1 102 ? -3.945 17.216 33.795 1.00 54.84 102 SER A CA 1
ATOM 799 C C . SER A 1 102 ? -4.581 18.235 34.734 1.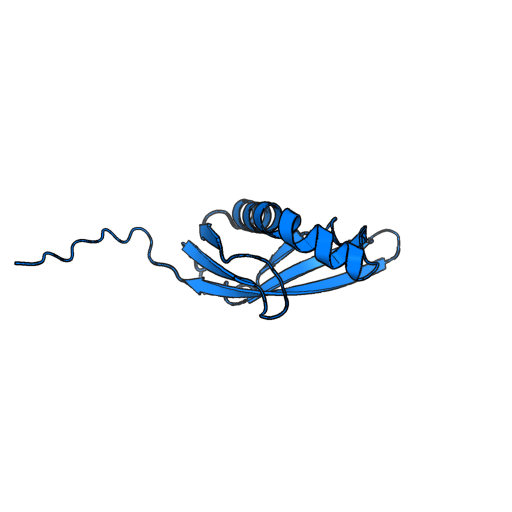00 54.84 102 SER A C 1
ATOM 801 O O . SER A 1 102 ? -4.679 19.418 34.411 1.00 54.84 102 SER A O 1
ATOM 803 N N . ARG A 1 103 ? -5.104 17.708 35.844 1.00 56.22 103 ARG A N 1
ATOM 804 C CA . ARG A 1 103 ? -5.349 18.451 37.083 1.00 56.22 103 ARG A CA 1
ATOM 805 C C . ARG A 1 103 ? -4.030 18.701 37.799 1.00 56.22 103 ARG A C 1
ATOM 807 O O . ARG A 1 103 ? -3.114 17.870 37.604 1.00 56.22 103 ARG A O 1
#

Secondary structure (DSSP, 8-state):
-----SEEEEEE-TTS-PPPEEEE-SSHHHHHHHHHHHHHHHHHHHHHHTT-GGGGSEEEEE-TTSSEEEEEEEETTTTEEEEEEEEEEEE--S---------

Sequence (103 aa):
MTPQTGTYRIEFGPAWPVPPITVDFTDRTQADRMVTAHAMPYLRTKLEELGRPEFADCFFHTDRDLTVGQFMWLDLAGGRGARFCPARLTPAPVGGEDTRSSR

Organism: NCBI:txid66870